Protein AF-A0A933G0K5-F1 (afdb_monomer_lite)

Structure (mmCIF, N/CA/C/O backbone):
data_AF-A0A933G0K5-F1
#
_entry.id   AF-A0A933G0K5-F1
#
loop_
_atom_site.group_PDB
_atom_site.id
_atom_site.type_symbol
_atom_site.label_atom_id
_atom_site.label_alt_id
_atom_site.label_comp_id
_atom_site.label_asym_id
_atom_site.label_entity_id
_atom_site.label_seq_id
_atom_site.pdbx_PDB_ins_code
_atom_site.Cartn_x
_atom_site.Cartn_y
_atom_site.Cartn_z
_atom_site.occupancy
_atom_site.B_iso_or_equiv
_atom_site.auth_seq_id
_atom_site.auth_comp_id
_atom_site.auth_asym_id
_atom_site.auth_atom_id
_atom_site.pdbx_PDB_model_num
ATOM 1 N N . MET A 1 1 ? 27.900 32.497 -15.311 1.00 39.94 1 MET A N 1
ATOM 2 C CA . MET A 1 1 ? 27.673 32.105 -13.909 1.00 39.94 1 MET A CA 1
ATOM 3 C C . MET A 1 1 ? 26.171 32.176 -13.709 1.00 39.94 1 MET A C 1
ATOM 5 O O . MET A 1 1 ? 25.641 33.265 -13.827 1.00 39.94 1 MET A O 1
ATOM 9 N N . ASP A 1 2 ? 25.401 31.096 -13.642 1.00 31.86 2 ASP A N 1
ATOM 10 C CA . ASP A 1 2 ? 25.743 29.732 -13.249 1.00 31.86 2 ASP A CA 1
ATOM 11 C C . ASP A 1 2 ? 24.874 28.713 -13.991 1.00 31.86 2 ASP A C 1
ATOM 13 O O . ASP A 1 2 ? 23.649 28.810 -14.023 1.00 31.86 2 ASP A O 1
ATOM 17 N N . ALA A 1 3 ? 25.536 27.726 -14.596 1.00 32.25 3 ALA A N 1
ATOM 18 C CA . ALA A 1 3 ? 24.904 26.498 -15.042 1.00 32.25 3 ALA A CA 1
ATOM 19 C C . ALA A 1 3 ? 24.727 25.616 -13.802 1.00 32.25 3 ALA A C 1
ATOM 21 O O . ALA A 1 3 ? 25.675 24.975 -13.353 1.00 32.25 3 ALA A O 1
ATOM 22 N N . ALA A 1 4 ? 23.528 25.630 -13.220 1.00 32.59 4 ALA A N 1
ATOM 23 C CA . ALA A 1 4 ? 23.150 24.674 -12.194 1.00 32.59 4 ALA A CA 1
ATOM 24 C C . ALA A 1 4 ? 23.056 23.292 -12.850 1.00 32.59 4 ALA A C 1
ATOM 26 O O . ALA A 1 4 ? 22.115 22.975 -13.579 1.00 32.59 4 ALA A O 1
ATOM 27 N N . THR A 1 5 ? 24.099 22.504 -12.632 1.00 32.34 5 THR A N 1
ATOM 28 C CA . THR A 1 5 ? 24.203 21.086 -12.938 1.00 32.34 5 THR A CA 1
ATOM 29 C C . THR A 1 5 ? 23.017 20.355 -12.320 1.00 32.34 5 THR A C 1
ATOM 31 O O . THR A 1 5 ? 22.908 20.213 -11.105 1.00 32.34 5 THR A O 1
ATOM 34 N N . ALA A 1 6 ? 22.100 19.906 -13.177 1.00 32.91 6 ALA A N 1
ATOM 35 C CA . ALA A 1 6 ? 21.059 18.972 -12.798 1.00 32.91 6 ALA A CA 1
ATOM 36 C C . ALA A 1 6 ? 21.738 17.665 -12.374 1.00 32.91 6 ALA A C 1
ATOM 38 O O . ALA A 1 6 ? 22.255 16.927 -13.210 1.00 32.91 6 ALA A O 1
ATOM 39 N N . THR A 1 7 ? 21.782 17.418 -11.068 1.00 30.95 7 THR A N 1
ATOM 40 C CA . THR A 1 7 ? 22.182 16.139 -10.486 1.00 30.95 7 THR A CA 1
ATOM 41 C C . THR A 1 7 ? 21.353 15.035 -11.138 1.00 30.95 7 THR A C 1
ATOM 43 O O . THR A 1 7 ? 20.133 14.989 -10.974 1.00 30.95 7 THR A O 1
ATOM 46 N N . GLU A 1 8 ? 22.009 14.180 -11.923 1.00 30.02 8 GLU A N 1
ATOM 47 C CA . GLU A 1 8 ? 21.397 13.017 -12.559 1.00 30.02 8 GLU A CA 1
ATOM 48 C C . GLU A 1 8 ? 20.734 12.142 -11.490 1.00 30.02 8 GLU A C 1
ATOM 50 O O . GLU A 1 8 ? 21.388 11.592 -10.602 1.00 30.02 8 GLU A O 1
ATOM 55 N N . ALA A 1 9 ? 19.405 12.039 -11.563 1.00 35.25 9 ALA A N 1
ATOM 56 C CA . ALA A 1 9 ? 18.643 11.100 -10.757 1.00 35.25 9 ALA A CA 1
ATOM 57 C C . ALA A 1 9 ? 19.105 9.667 -11.094 1.00 35.25 9 ALA A C 1
ATOM 59 O O . ALA A 1 9 ? 19.272 9.355 -12.277 1.00 35.25 9 ALA A O 1
ATOM 60 N N . PRO A 1 10 ? 19.307 8.795 -10.091 1.00 37.03 10 PRO A N 1
ATOM 61 C CA . PRO A 1 10 ? 19.883 7.476 -10.305 1.00 37.03 10 PRO A CA 1
ATOM 62 C C . PRO A 1 10 ? 18.998 6.641 -11.240 1.00 37.03 10 PRO A C 1
ATOM 64 O O . PRO A 1 10 ? 17.773 6.728 -11.184 1.00 37.03 10 PRO A O 1
ATOM 67 N N . ASP A 1 11 ? 19.669 5.866 -12.096 1.00 45.66 11 ASP A N 1
ATOM 68 C CA . ASP A 1 11 ? 19.180 4.897 -13.090 1.00 45.66 11 ASP A CA 1
ATOM 69 C C . ASP A 1 11 ? 17.689 4.527 -12.941 1.00 45.66 11 ASP A C 1
ATOM 71 O O . ASP A 1 11 ? 17.306 3.595 -12.228 1.00 45.66 11 ASP A O 1
ATOM 75 N N . ARG A 1 12 ? 16.823 5.317 -13.592 1.00 55.44 12 ARG A N 1
ATOM 76 C CA . ARG A 1 12 ? 15.372 5.109 -13.595 1.00 55.44 12 ARG A CA 1
ATOM 77 C C . ARG A 1 12 ? 15.073 3.818 -14.346 1.00 55.44 12 ARG A C 1
ATOM 79 O O . ARG A 1 12 ? 15.223 3.762 -15.568 1.00 55.44 12 ARG A O 1
ATOM 86 N N . VAL A 1 13 ? 14.612 2.795 -13.631 1.00 58.31 13 VAL A N 1
ATOM 87 C CA . VAL A 1 13 ? 14.191 1.539 -14.254 1.00 58.31 13 VAL A CA 1
ATOM 88 C C . VAL A 1 13 ? 12.891 1.771 -15.024 1.00 58.31 13 VAL A C 1
ATOM 90 O O . VAL A 1 13 ? 11.792 1.722 -14.482 1.00 58.31 13 VAL A O 1
ATOM 93 N N . ASP A 1 14 ? 13.023 2.065 -16.315 1.00 65.69 14 ASP A N 1
ATOM 94 C CA . ASP A 1 14 ? 11.894 2.147 -17.232 1.00 65.69 14 ASP A CA 1
ATOM 95 C C . ASP A 1 14 ? 11.384 0.728 -17.516 1.00 65.69 14 ASP A C 1
ATOM 97 O O . ASP A 1 14 ? 11.963 0.004 -18.327 1.00 65.69 14 ASP A O 1
ATOM 101 N N . GLU A 1 15 ? 10.289 0.306 -16.877 1.00 6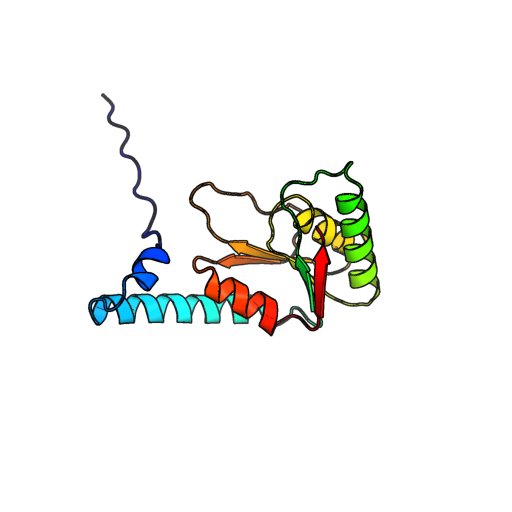7.81 15 GLU A N 1
ATOM 102 C CA . GLU A 1 15 ? 9.634 -0.974 -17.193 1.00 67.81 15 GLU A CA 1
ATOM 103 C C . GLU A 1 15 ? 9.298 -1.100 -18.686 1.00 67.81 15 GLU A C 1
ATOM 105 O O . GLU A 1 15 ? 9.276 -2.206 -19.230 1.00 67.81 15 GLU A O 1
ATOM 110 N N . ARG A 1 16 ? 9.112 0.018 -19.403 1.00 68.88 16 ARG A N 1
ATOM 111 C CA . ARG A 1 16 ? 8.907 -0.018 -20.856 1.00 68.88 16 ARG A CA 1
ATOM 112 C C . ARG A 1 16 ? 10.133 -0.557 -21.575 1.00 68.88 16 ARG A C 1
ATOM 114 O O . ARG A 1 16 ? 9.972 -1.161 -22.626 1.00 68.88 16 ARG A O 1
ATOM 121 N N . ARG A 1 17 ? 11.343 -0.369 -21.036 1.00 71.69 17 ARG A N 1
ATOM 122 C CA . ARG A 1 17 ? 12.578 -0.945 -21.582 1.00 71.69 17 ARG A CA 1
ATOM 123 C C . ARG A 1 17 ? 12.587 -2.465 -21.457 1.00 71.69 17 ARG A C 1
ATOM 125 O O . ARG A 1 17 ? 13.013 -3.125 -22.397 1.00 71.69 17 ARG A O 1
ATOM 132 N N . PHE A 1 18 ? 12.079 -3.008 -20.352 1.00 71.62 18 PHE A N 1
ATOM 133 C CA . PHE A 1 18 ? 11.907 -4.454 -20.188 1.00 71.62 18 PHE A CA 1
ATOM 134 C C . PHE A 1 18 ? 10.915 -5.026 -21.214 1.00 71.62 18 PHE A C 1
ATOM 136 O O . PHE A 1 18 ? 11.167 -6.065 -21.815 1.00 71.62 18 PHE A O 1
ATOM 143 N N . LEU A 1 19 ? 9.831 -4.301 -21.504 1.00 80.19 19 LEU A N 1
ATOM 144 C CA . LEU A 1 19 ? 8.823 -4.720 -22.487 1.00 80.19 19 LEU A CA 1
ATOM 145 C C . LEU A 1 19 ? 9.276 -4.608 -23.961 1.00 80.19 19 LEU A C 1
ATOM 147 O O . LEU A 1 19 ? 8.514 -4.976 -24.852 1.00 80.19 19 LEU A O 1
ATOM 151 N N . ARG A 1 20 ? 10.495 -4.124 -24.252 1.00 81.56 20 ARG A N 1
ATOM 152 C CA . ARG A 1 20 ? 11.027 -3.977 -25.629 1.00 81.56 20 ARG A CA 1
ATOM 153 C C . ARG A 1 20 ? 11.621 -5.261 -26.222 1.00 81.56 20 ARG A C 1
ATOM 155 O O . ARG A 1 20 ? 12.125 -5.218 -27.341 1.00 81.56 20 ARG A O 1
ATOM 162 N N . GLY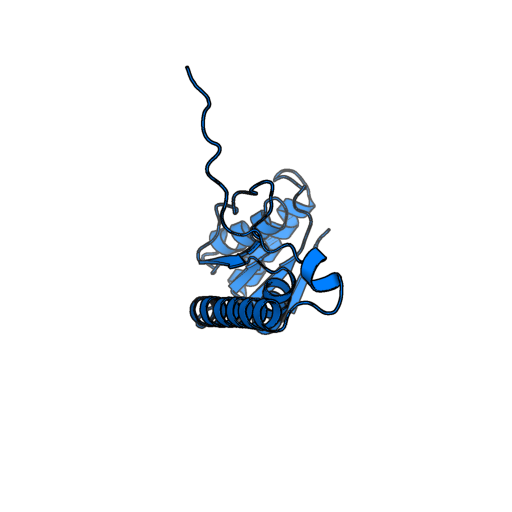 A 1 21 ? 11.558 -6.386 -25.511 1.00 80.69 21 GLY A N 1
ATOM 163 C CA . GLY A 1 21 ? 12.110 -7.662 -25.971 1.00 80.69 21 GLY A CA 1
ATOM 164 C C . GLY A 1 21 ? 13.580 -7.863 -25.572 1.00 80.69 21 GLY A C 1
ATOM 165 O O . GLY A 1 21 ? 14.025 -7.250 -24.600 1.00 80.69 21 GLY A O 1
ATOM 166 N N . PRO A 1 22 ? 14.333 -8.725 -26.286 1.00 84.88 22 PRO A N 1
ATOM 167 C CA . PRO A 1 22 ? 15.664 -9.164 -25.863 1.00 84.88 22 PRO A CA 1
ATOM 168 C C . PRO A 1 22 ? 16.651 -8.006 -25.678 1.00 84.88 22 PRO A C 1
ATOM 170 O O . PRO A 1 22 ? 16.832 -7.175 -26.572 1.00 84.88 22 PRO A O 1
ATOM 173 N N . GLN A 1 23 ? 17.313 -7.962 -24.523 1.00 85.19 23 GLN A N 1
ATOM 174 C CA . GLN A 1 23 ? 18.369 -6.996 -24.208 1.00 85.19 23 GLN A CA 1
ATOM 175 C C . GLN A 1 23 ? 19.728 -7.718 -24.134 1.00 85.19 23 GLN A C 1
ATOM 177 O O . GLN A 1 23 ? 19.847 -8.922 -24.356 1.00 85.19 23 GLN A O 1
ATOM 182 N N . SER A 1 24 ? 20.805 -6.987 -23.835 1.00 88.94 24 SER A N 1
ATOM 183 C CA . SER A 1 24 ? 22.102 -7.631 -23.613 1.00 88.94 24 SER A CA 1
ATOM 184 C C . SER A 1 24 ? 22.066 -8.502 -22.352 1.00 88.94 24 SER A C 1
ATOM 186 O O . SER A 1 24 ? 21.509 -8.102 -21.329 1.00 88.94 24 SER A O 1
ATOM 188 N N . ARG A 1 25 ? 22.735 -9.663 -22.387 1.00 89.94 25 ARG A N 1
ATOM 189 C CA . ARG A 1 25 ? 22.777 -10.618 -21.258 1.00 89.94 25 ARG A CA 1
ATOM 190 C C . ARG A 1 25 ? 23.189 -9.971 -19.932 1.00 89.94 25 ARG A C 1
ATOM 192 O O . ARG A 1 25 ? 22.651 -10.303 -18.885 1.00 89.94 25 ARG A O 1
ATOM 199 N N . LEU A 1 26 ? 24.131 -9.026 -19.971 1.00 90.25 26 LEU A N 1
ATOM 200 C CA . LEU A 1 26 ? 24.584 -8.311 -18.776 1.00 90.25 26 LEU A CA 1
ATOM 201 C C . LEU A 1 26 ? 23.527 -7.329 -18.250 1.00 90.25 26 LEU A C 1
ATOM 203 O O . LEU A 1 26 ? 23.378 -7.184 -17.039 1.00 90.25 26 LEU A O 1
ATOM 207 N N . SER A 1 27 ? 22.792 -6.665 -19.146 1.00 86.12 27 SER A N 1
ATOM 208 C CA . SER A 1 27 ? 21.673 -5.799 -18.767 1.00 86.12 27 SER A CA 1
ATOM 209 C C . SER A 1 27 ? 20.547 -6.613 -18.138 1.00 86.12 27 SER A C 1
ATOM 211 O O . SER A 1 27 ? 20.016 -6.212 -17.107 1.00 86.12 27 SER A O 1
ATOM 213 N N . GLU A 1 28 ? 20.218 -7.768 -18.719 1.00 88.50 28 GLU A N 1
ATOM 214 C CA . GLU A 1 28 ? 19.201 -8.675 -18.176 1.00 88.50 28 GLU A CA 1
ATOM 215 C C . GLU A 1 28 ? 19.615 -9.247 -16.818 1.00 88.50 28 GLU A C 1
ATOM 217 O O . GLU A 1 28 ? 18.805 -9.271 -15.895 1.00 88.50 28 GLU A O 1
ATOM 222 N N . LEU A 1 29 ? 20.888 -9.618 -16.647 1.00 91.69 29 LEU A N 1
ATOM 223 C CA . LEU A 1 29 ? 21.408 -10.087 -15.361 1.00 91.69 29 LEU A CA 1
ATOM 224 C C . LEU A 1 29 ? 21.323 -9.005 -14.275 1.00 91.69 29 LEU A C 1
ATOM 226 O O . LEU A 1 29 ? 20.879 -9.286 -13.164 1.00 91.69 29 LEU A O 1
ATOM 230 N N . ARG A 1 30 ? 21.726 -7.765 -14.585 1.00 89.75 30 ARG A N 1
ATOM 231 C CA . ARG A 1 30 ? 21.630 -6.637 -13.640 1.00 89.75 30 ARG A CA 1
ATOM 232 C C . ARG A 1 30 ? 20.184 -6.344 -13.261 1.00 89.75 30 ARG A C 1
ATOM 234 O O . ARG A 1 30 ? 19.893 -6.139 -12.087 1.00 89.75 30 ARG A O 1
ATOM 241 N N . PHE A 1 31 ? 19.290 -6.368 -14.244 1.00 88.38 31 PHE A N 1
ATOM 242 C CA . PHE A 1 31 ? 17.860 -6.191 -14.027 1.00 88.38 31 PHE A CA 1
ATOM 243 C C . PHE A 1 31 ? 17.292 -7.281 -13.107 1.00 88.38 31 PHE A C 1
ATOM 245 O O . PHE A 1 31 ? 16.682 -6.966 -12.086 1.00 88.38 31 PHE A O 1
ATOM 252 N N . ALA A 1 32 ? 17.574 -8.555 -13.396 1.00 91.69 32 ALA A N 1
ATOM 253 C CA . ALA A 1 32 ? 17.145 -9.680 -12.568 1.00 91.69 32 ALA A CA 1
ATOM 254 C C . ALA A 1 32 ? 17.688 -9.590 -11.132 1.00 91.69 32 ALA A C 1
ATOM 256 O O . ALA A 1 32 ? 16.942 -9.809 -10.177 1.00 91.69 32 ALA A O 1
ATOM 257 N N . ALA A 1 33 ? 18.959 -9.214 -10.963 1.00 93.69 33 ALA A N 1
ATOM 258 C CA . ALA A 1 33 ? 19.557 -9.008 -9.646 1.00 93.69 33 ALA A CA 1
ATOM 259 C C . ALA A 1 33 ? 18.875 -7.865 -8.871 1.00 93.69 33 ALA A C 1
ATOM 261 O O . ALA A 1 33 ? 18.628 -8.004 -7.673 1.00 93.69 33 ALA A O 1
ATOM 262 N N . GLY A 1 34 ? 18.519 -6.767 -9.547 1.00 91.31 34 GLY A N 1
ATOM 263 C CA . GLY A 1 34 ? 17.776 -5.653 -8.952 1.00 91.31 34 GLY A CA 1
ATOM 264 C C . GLY A 1 34 ? 16.388 -6.066 -8.458 1.00 91.31 34 GLY A C 1
ATOM 265 O O . GLY A 1 34 ? 16.031 -5.786 -7.316 1.00 91.31 34 GLY A O 1
ATOM 266 N N . ILE A 1 35 ? 15.641 -6.808 -9.280 1.00 93.06 35 ILE A N 1
ATOM 267 C CA . ILE A 1 35 ? 14.332 -7.374 -8.914 1.00 93.06 35 ILE A CA 1
ATOM 268 C C . ILE A 1 35 ? 14.455 -8.316 -7.719 1.00 93.06 35 ILE A C 1
ATOM 270 O O . ILE A 1 35 ? 13.664 -8.254 -6.779 1.00 93.06 35 ILE A O 1
ATOM 274 N N . PHE A 1 36 ? 15.450 -9.202 -7.746 1.00 95.31 36 PHE A N 1
ATOM 275 C CA . PHE A 1 36 ? 15.675 -10.154 -6.666 1.00 95.31 36 PHE A CA 1
ATOM 276 C C . PHE A 1 36 ? 16.006 -9.442 -5.348 1.00 95.31 36 PHE A C 1
ATOM 278 O O . PHE A 1 36 ? 15.462 -9.792 -4.300 1.00 95.31 36 PHE A O 1
ATOM 285 N N . GLY A 1 37 ? 16.833 -8.394 -5.405 1.00 95.56 37 GLY A N 1
ATOM 286 C CA . GLY A 1 37 ? 17.118 -7.532 -4.260 1.00 95.56 37 GLY A CA 1
ATOM 287 C C . GLY A 1 37 ? 15.867 -6.843 -3.710 1.00 95.56 37 GLY A C 1
ATOM 288 O O . GLY A 1 37 ? 15.660 -6.830 -2.497 1.00 95.56 37 GLY A O 1
ATOM 289 N N . GLU A 1 38 ? 14.997 -6.337 -4.586 1.00 94.50 38 GLU A N 1
ATOM 290 C CA . GLU A 1 38 ? 13.726 -5.718 -4.197 1.00 94.50 38 GLU A CA 1
ATOM 291 C C . GLU A 1 38 ? 12.786 -6.715 -3.502 1.00 94.50 38 GLU A C 1
ATOM 293 O O . GLU A 1 38 ? 12.218 -6.403 -2.453 1.00 94.50 38 GLU A O 1
ATOM 298 N N . PHE A 1 39 ? 12.692 -7.949 -4.011 1.00 95.62 39 PHE A N 1
ATOM 299 C CA . PHE A 1 39 ? 11.954 -9.022 -3.341 1.00 95.62 39 PHE A CA 1
ATOM 300 C C . PHE A 1 39 ? 12.510 -9.325 -1.951 1.00 95.62 39 PHE A C 1
ATOM 302 O O . PHE A 1 39 ? 11.735 -9.417 -1.000 1.00 95.62 39 PHE A O 1
ATOM 309 N N . ILE A 1 40 ? 13.831 -9.458 -1.805 1.00 95.75 40 ILE A N 1
ATOM 310 C CA . ILE A 1 40 ? 14.455 -9.716 -0.500 1.00 95.75 40 ILE A CA 1
ATOM 311 C C . ILE A 1 40 ? 14.131 -8.591 0.483 1.00 95.75 40 ILE A C 1
ATOM 313 O O . ILE A 1 40 ? 13.717 -8.868 1.611 1.00 95.75 40 ILE A O 1
ATOM 317 N N . ALA A 1 41 ? 14.312 -7.336 0.069 1.00 94.19 41 ALA A N 1
ATOM 318 C CA . ALA A 1 41 ? 14.055 -6.180 0.921 1.00 94.19 41 ALA A CA 1
ATOM 319 C C . ALA A 1 41 ? 12.598 -6.166 1.395 1.00 94.19 41 ALA A C 1
ATOM 321 O O . ALA A 1 41 ? 12.327 -6.092 2.595 1.00 94.19 41 ALA A O 1
ATOM 322 N N . ALA A 1 42 ? 11.658 -6.334 0.470 1.00 94.88 42 ALA A N 1
ATOM 323 C CA . ALA A 1 42 ? 10.247 -6.290 0.799 1.00 94.88 42 ALA A CA 1
ATOM 324 C C . ALA A 1 42 ? 9.774 -7.519 1.595 1.00 94.88 42 ALA A C 1
ATOM 326 O O . ALA A 1 42 ? 8.963 -7.365 2.505 1.00 94.88 42 ALA A O 1
ATOM 327 N N . PHE A 1 43 ? 10.313 -8.720 1.348 1.00 95.06 43 PHE A N 1
ATOM 328 C CA . PHE A 1 43 ? 10.014 -9.896 2.173 1.00 95.06 43 PHE A CA 1
ATOM 329 C C . PHE A 1 43 ? 10.465 -9.722 3.619 1.00 95.06 43 PHE A C 1
ATOM 331 O O . PHE A 1 43 ? 9.761 -10.163 4.524 1.00 95.06 43 PHE A O 1
ATOM 338 N N . ARG A 1 44 ? 11.610 -9.070 3.847 1.00 94.56 44 ARG A N 1
ATOM 339 C CA . ARG A 1 44 ? 12.108 -8.781 5.198 1.00 94.56 44 ARG A CA 1
ATOM 340 C C . ARG A 1 44 ? 11.215 -7.776 5.914 1.00 94.56 44 ARG A C 1
ATOM 342 O O . ARG A 1 44 ? 10.849 -8.013 7.061 1.00 94.56 44 ARG A O 1
ATOM 349 N N . THR A 1 45 ? 10.827 -6.699 5.236 1.00 93.75 45 THR A N 1
ATOM 350 C CA . THR A 1 45 ? 9.957 -5.669 5.823 1.00 93.75 45 THR A CA 1
ATOM 351 C C . THR A 1 45 ? 8.552 -6.200 6.104 1.00 93.75 45 THR A C 1
ATOM 353 O O . THR A 1 45 ? 7.984 -5.928 7.160 1.00 93.75 45 THR A O 1
ATOM 356 N N . LEU A 1 46 ? 8.000 -7.004 5.191 1.00 94.12 46 LEU A N 1
ATOM 357 C CA . LEU A 1 46 ? 6.645 -7.544 5.306 1.00 94.12 46 LEU A CA 1
ATOM 358 C C . LEU A 1 46 ? 6.573 -8.864 6.094 1.00 94.12 46 LEU A C 1
ATOM 360 O O . LEU A 1 46 ? 5.494 -9.424 6.252 1.00 94.12 46 LEU A O 1
ATOM 364 N N . HIS A 1 47 ? 7.690 -9.374 6.619 1.00 91.81 47 HIS A N 1
ATOM 365 C CA . HIS A 1 47 ? 7.744 -10.680 7.286 1.00 91.81 47 HIS A CA 1
ATOM 366 C C . HIS A 1 47 ? 6.761 -10.805 8.464 1.00 91.81 47 HIS A C 1
ATOM 368 O O . HIS A 1 47 ? 6.149 -11.851 8.657 1.00 91.81 47 HIS A O 1
ATOM 374 N N . PHE A 1 48 ? 6.582 -9.729 9.234 1.00 89.62 48 PHE A N 1
ATOM 375 C CA . PHE A 1 48 ? 5.798 -9.729 10.474 1.00 89.62 48 PHE A CA 1
ATOM 376 C C . PHE A 1 48 ? 4.485 -8.945 10.369 1.00 89.62 48 PHE A C 1
ATOM 378 O O . PHE A 1 48 ? 4.007 -8.433 11.379 1.00 89.62 48 PHE A O 1
ATOM 385 N N . VAL A 1 49 ? 3.911 -8.790 9.172 1.00 91.06 49 VAL A N 1
ATOM 386 C CA . VAL A 1 49 ? 2.673 -7.999 8.989 1.00 91.06 49 VAL A CA 1
ATOM 387 C C . VAL A 1 49 ? 1.420 -8.689 9.528 1.00 91.06 49 VAL A C 1
ATOM 389 O O . VAL A 1 49 ? 0.429 -8.012 9.771 1.00 91.06 49 VAL A O 1
ATOM 392 N N . GLY A 1 50 ? 1.468 -10.003 9.766 1.00 91.50 50 GLY A N 1
ATOM 393 C CA . GLY A 1 50 ? 0.320 -10.771 10.251 1.00 91.50 50 GLY A CA 1
ATOM 394 C C . GLY A 1 50 ? -0.792 -10.921 9.198 1.00 91.50 50 GLY A C 1
ATOM 395 O O . GLY A 1 50 ? -0.530 -10.745 8.005 1.00 91.50 50 GLY A O 1
ATOM 396 N N . PRO A 1 51 ? -2.022 -11.288 9.606 1.00 94.81 51 PRO A N 1
ATOM 397 C CA . PRO A 1 51 ? -3.151 -11.403 8.690 1.00 94.81 51 PRO A CA 1
ATOM 398 C C . PRO A 1 51 ? -3.468 -10.038 8.088 1.00 94.81 51 PRO A C 1
ATOM 400 O O . PRO A 1 51 ? -3.682 -9.073 8.813 1.00 94.81 51 PRO A O 1
ATOM 403 N N . CYS A 1 52 ? -3.474 -9.944 6.763 1.00 96.38 52 CYS A N 1
ATOM 404 C CA . CYS A 1 52 ? -3.564 -8.666 6.074 1.00 96.38 52 CYS A CA 1
ATOM 405 C C . CYS A 1 52 ? -4.631 -8.678 4.974 1.00 96.38 52 CYS A C 1
ATOM 407 O O . CYS A 1 52 ? -4.865 -9.696 4.319 1.00 96.38 52 CYS A O 1
ATOM 409 N N . VAL A 1 53 ? -5.286 -7.535 4.786 1.00 98.19 53 VAL A N 1
ATOM 410 C CA . VAL A 1 53 ? -6.248 -7.278 3.712 1.00 98.19 53 VAL A CA 1
ATOM 411 C C . VAL A 1 53 ? -5.777 -6.055 2.944 1.00 98.19 53 VAL A C 1
ATOM 413 O O . VAL A 1 53 ? -5.538 -5.001 3.540 1.00 98.19 53 VAL A O 1
ATOM 416 N N . T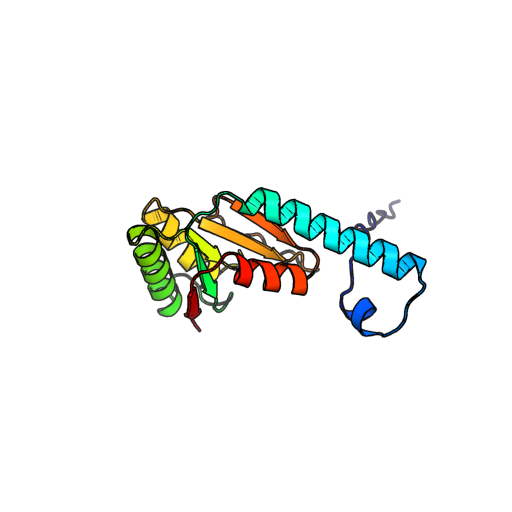HR A 1 54 ? -5.655 -6.185 1.621 1.00 98.19 54 THR A N 1
ATOM 417 C CA . THR A 1 54 ? -5.308 -5.034 0.782 1.00 98.19 54 THR A CA 1
ATOM 418 C C . THR A 1 54 ? -6.559 -4.287 0.341 1.00 98.19 54 THR A C 1
ATOM 420 O O . THR A 1 54 ? -7.503 -4.881 -0.188 1.00 98.19 54 THR A O 1
ATOM 423 N N . VAL A 1 55 ? -6.543 -2.968 0.517 1.00 98.12 55 VAL A N 1
ATOM 424 C CA . VAL A 1 55 ? -7.592 -2.058 0.056 1.00 98.12 55 VAL A CA 1
ATOM 425 C C . VAL A 1 55 ? -7.090 -1.260 -1.146 1.00 98.12 55 VAL A C 1
ATOM 427 O O . VAL A 1 55 ? -6.053 -0.592 -1.092 1.00 98.12 55 VAL A O 1
ATOM 430 N N . PHE A 1 56 ? -7.851 -1.323 -2.234 1.00 97.06 56 PHE A N 1
ATOM 431 C CA . PHE A 1 56 ? -7.622 -0.569 -3.463 1.00 97.06 56 PHE A CA 1
ATOM 432 C C . PHE A 1 56 ? -8.725 0.466 -3.669 1.00 97.06 56 PHE A C 1
ATOM 434 O O . PHE A 1 56 ? -9.871 0.240 -3.291 1.00 97.06 56 PHE A O 1
ATOM 441 N N . GLY A 1 57 ? -8.390 1.575 -4.324 1.00 95.19 57 GLY A N 1
ATOM 442 C CA . GLY A 1 57 ? -9.369 2.561 -4.767 1.00 95.19 57 GLY A CA 1
ATOM 443 C C . GLY A 1 57 ? -8.720 3.812 -5.341 1.00 95.19 57 GLY A C 1
ATOM 444 O O . GLY A 1 57 ? -7.493 3.908 -5.453 1.00 95.19 57 GLY A O 1
ATOM 445 N N . SER A 1 58 ? -9.555 4.771 -5.721 1.00 93.81 58 SER A N 1
ATOM 446 C CA . SER A 1 58 ? -9.127 6.012 -6.356 1.00 93.81 58 SER A CA 1
ATOM 447 C C . SER A 1 58 ? -8.248 6.877 -5.448 1.00 93.81 58 SER A C 1
ATOM 449 O O . SER A 1 58 ? -8.563 7.140 -4.289 1.00 93.81 58 SER A O 1
ATOM 451 N N . ALA A 1 59 ? -7.181 7.430 -6.026 1.00 91.38 59 ALA A N 1
ATOM 452 C CA . ALA A 1 59 ? -6.322 8.416 -5.370 1.00 91.38 59 ALA A CA 1
ATOM 453 C C . ALA A 1 59 ? -6.923 9.840 -5.343 1.00 91.38 59 ALA A C 1
ATOM 455 O O . ALA A 1 59 ? -6.283 10.772 -4.869 1.00 91.38 59 ALA A O 1
ATOM 456 N N . ARG A 1 60 ? -8.119 10.041 -5.918 1.00 91.75 60 ARG A N 1
ATOM 457 C CA . ARG A 1 60 ? -8.666 11.378 -6.227 1.00 91.75 60 ARG A CA 1
ATOM 458 C C . ARG A 1 60 ? -9.785 11.837 -5.296 1.00 91.75 60 ARG A C 1
ATOM 460 O O . ARG A 1 60 ? -10.144 13.008 -5.322 1.00 91.75 60 ARG A O 1
ATOM 467 N N . PHE A 1 61 ? -10.384 10.931 -4.528 1.00 92.38 61 PHE A N 1
ATOM 468 C CA . PHE A 1 61 ? -11.491 11.278 -3.639 1.00 92.38 61 PHE A CA 1
ATOM 469 C C . PHE A 1 61 ? -10.956 11.844 -2.325 1.00 92.38 61 PHE A C 1
ATOM 471 O O . PHE A 1 61 ? -10.240 11.141 -1.630 1.00 92.38 61 PHE A O 1
ATOM 478 N N . GLY A 1 62 ? -11.300 13.090 -1.990 1.00 91.31 62 GLY A N 1
ATOM 479 C CA . GLY A 1 62 ? -10.936 13.718 -0.711 1.00 91.31 62 GLY A CA 1
ATOM 480 C C . GLY A 1 62 ? -11.878 13.358 0.443 1.00 91.31 62 GLY A C 1
ATOM 481 O O . GLY A 1 62 ? -12.879 12.672 0.233 1.00 91.31 62 GLY A O 1
ATOM 482 N N . GLU A 1 63 ? -11.583 13.869 1.643 1.00 93.19 63 GLU A N 1
ATOM 483 C CA . GLU A 1 63 ? -12.245 13.482 2.905 1.00 93.19 63 GLU A CA 1
ATOM 484 C C . GLU A 1 63 ? -13.775 13.635 2.906 1.00 93.19 63 GLU A C 1
ATOM 486 O O . GLU A 1 63 ? -14.494 12.783 3.431 1.00 93.19 63 GLU A O 1
ATOM 491 N N . GLU A 1 64 ? -14.285 14.675 2.247 1.00 94.00 64 GLU A N 1
ATOM 492 C CA . GLU A 1 64 ? -15.723 14.967 2.155 1.00 94.00 64 GLU A CA 1
ATOM 493 C C . GLU A 1 64 ? -16.493 13.944 1.298 1.00 94.00 64 GLU A C 1
ATOM 495 O O . GLU A 1 64 ? -17.712 13.747 1.437 1.00 94.00 64 GLU A O 1
ATOM 500 N N . HIS A 1 65 ? -15.787 13.251 0.400 1.00 97.00 65 HIS A N 1
ATOM 501 C CA . HIS A 1 65 ? -16.400 12.333 -0.545 1.00 97.00 65 HIS A CA 1
ATOM 502 C C . HIS A 1 65 ? -16.959 11.098 0.169 1.00 97.00 65 HIS A C 1
ATOM 504 O O . HIS A 1 65 ? -16.311 10.496 1.027 1.00 97.00 65 HIS A O 1
ATOM 510 N N . ARG A 1 66 ? -18.152 10.643 -0.236 1.00 97.06 66 ARG A N 1
ATOM 511 C CA . ARG A 1 66 ? -18.814 9.481 0.388 1.00 97.06 66 ARG A CA 1
ATOM 512 C C . ARG A 1 66 ? -17.936 8.225 0.405 1.00 97.06 66 ARG A C 1
ATOM 514 O O . ARG A 1 66 ? -17.957 7.475 1.370 1.00 97.06 66 ARG A O 1
ATOM 521 N N . TYR A 1 67 ? -17.142 8.018 -0.650 1.00 97.56 67 TYR A N 1
ATOM 522 C CA . TYR A 1 67 ? -16.259 6.856 -0.741 1.00 97.56 67 TYR A CA 1
ATOM 523 C C . TYR A 1 67 ? -15.026 6.973 0.151 1.00 97.56 67 TYR A C 1
ATOM 525 O O . TYR A 1 67 ? -14.545 5.946 0.608 1.00 97.56 67 TYR A O 1
ATOM 533 N N . TYR A 1 68 ? -14.550 8.184 0.454 1.00 98.00 68 TYR A N 1
ATOM 534 C CA . TYR A 1 68 ? -13.477 8.356 1.434 1.00 98.00 68 TYR A CA 1
ATOM 535 C C . TYR A 1 68 ? -13.966 7.952 2.825 1.00 98.00 68 TYR A C 1
ATOM 537 O O . TYR A 1 68 ? -13.331 7.148 3.501 1.00 98.00 68 TYR A O 1
ATOM 545 N N . ARG A 1 69 ? -15.145 8.436 3.235 1.00 97.81 69 ARG A N 1
ATOM 546 C CA . ARG A 1 69 ? -15.758 8.043 4.515 1.00 97.81 69 ARG A CA 1
ATOM 547 C C . ARG A 1 69 ? -15.991 6.534 4.598 1.00 97.81 69 ARG A C 1
ATOM 549 O O . ARG A 1 69 ? -15.574 5.918 5.573 1.00 97.81 69 ARG A O 1
ATOM 556 N N . LEU A 1 70 ? -16.533 5.938 3.533 1.00 98.06 70 LEU A N 1
ATOM 557 C CA . LEU A 1 70 ? -16.697 4.487 3.432 1.00 98.06 70 LEU A CA 1
ATOM 558 C C . LEU A 1 70 ? -15.357 3.743 3.546 1.00 98.06 70 LEU A C 1
ATOM 560 O O . LEU A 1 70 ? -15.258 2.766 4.276 1.00 98.06 70 LEU A O 1
ATOM 564 N N . ALA A 1 71 ? -14.310 4.201 2.858 1.00 98.25 71 ALA A N 1
ATOM 565 C CA . ALA A 1 71 ? -12.986 3.589 2.928 1.00 98.25 71 ALA A CA 1
ATOM 566 C C . ALA A 1 71 ? -12.391 3.644 4.340 1.00 98.25 71 ALA A C 1
ATOM 568 O O . ALA A 1 71 ? -11.791 2.672 4.796 1.00 98.25 71 ALA A O 1
ATOM 569 N N . ARG A 1 72 ? -12.605 4.753 5.053 1.00 98.38 72 ARG A N 1
ATOM 570 C CA . ARG A 1 72 ? -12.194 4.909 6.451 1.00 98.38 72 ARG A CA 1
ATOM 571 C C . ARG A 1 72 ? -12.954 3.966 7.380 1.00 98.38 72 ARG A C 1
ATOM 573 O O . ARG A 1 72 ? -12.352 3.370 8.269 1.00 98.38 72 ARG A O 1
ATOM 580 N N . GLU A 1 73 ? -14.251 3.781 7.159 1.00 98.38 73 GLU A N 1
ATOM 581 C CA . GLU A 1 73 ? -15.056 2.792 7.888 1.00 98.38 73 GLU A CA 1
ATOM 582 C C . GLU A 1 73 ? -14.599 1.357 7.602 1.00 98.38 73 GLU A C 1
ATOM 584 O O . GLU A 1 73 ? -14.435 0.576 8.538 1.00 98.38 73 GLU A O 1
ATOM 589 N N . VAL A 1 74 ? -14.306 1.029 6.339 1.00 98.31 74 VAL A N 1
ATOM 590 C CA . VAL A 1 74 ? -13.734 -0.268 5.940 1.00 98.31 74 VAL A CA 1
ATOM 591 C C . VAL A 1 74 ? -12.403 -0.510 6.648 1.00 98.31 74 VAL A C 1
ATOM 593 O O . VAL A 1 74 ? -12.229 -1.559 7.263 1.00 98.31 74 VAL A O 1
ATOM 596 N N . GLY A 1 75 ? -11.480 0.455 6.615 1.00 98.38 75 GLY A N 1
ATOM 597 C CA . GLY A 1 75 ? -10.187 0.346 7.296 1.00 98.38 75 GLY A CA 1
ATOM 598 C C . GLY A 1 75 ? -10.336 0.098 8.798 1.00 98.38 75 GLY A C 1
ATOM 599 O O . GLY A 1 75 ? -9.677 -0.783 9.351 1.00 98.38 75 GLY A O 1
ATOM 600 N N . ARG A 1 76 ? -11.270 0.809 9.443 1.00 98.56 76 ARG A N 1
ATOM 601 C CA . ARG A 1 76 ? -11.589 0.633 10.866 1.00 98.56 76 ARG A CA 1
ATOM 602 C C . ARG A 1 76 ? -12.146 -0.755 11.167 1.00 98.56 76 ARG A C 1
ATOM 604 O O . ARG A 1 76 ? -11.688 -1.397 12.108 1.00 98.56 76 ARG A O 1
ATOM 611 N N . ALA A 1 77 ? -13.103 -1.228 10.372 1.00 98.38 77 ALA A N 1
ATOM 612 C CA . ALA A 1 77 ? -13.713 -2.543 10.554 1.00 98.38 77 ALA A CA 1
ATOM 613 C C . ALA A 1 77 ? -12.698 -3.681 10.356 1.00 98.38 77 ALA A C 1
ATOM 615 O O . ALA A 1 77 ? -12.684 -4.636 11.131 1.00 98.38 77 ALA A O 1
ATOM 616 N N . LEU A 1 78 ? -11.813 -3.562 9.361 1.00 98.12 78 LEU A N 1
ATOM 617 C CA . LEU A 1 78 ? -10.732 -4.524 9.130 1.00 98.12 78 LEU A CA 1
ATOM 618 C C . LEU A 1 78 ? -9.774 -4.586 10.324 1.00 98.12 78 LEU A C 1
ATOM 620 O O . LEU A 1 78 ? -9.485 -5.676 10.819 1.00 98.12 78 LEU A O 1
ATOM 624 N N . ALA A 1 79 ? -9.344 -3.427 10.826 1.00 97.56 79 ALA A N 1
ATOM 625 C CA . ALA A 1 79 ? -8.482 -3.337 11.999 1.00 97.56 79 ALA A CA 1
ATOM 626 C C . ALA A 1 79 ? -9.131 -3.938 13.257 1.00 97.56 79 ALA A C 1
ATOM 628 O O . ALA A 1 79 ? -8.498 -4.719 13.963 1.00 97.56 79 ALA A O 1
ATOM 629 N N . GLN A 1 80 ? -10.410 -3.641 13.508 1.00 97.62 80 GLN A N 1
ATOM 630 C CA . GLN A 1 80 ? -11.172 -4.233 14.616 1.00 97.62 80 GLN A CA 1
ATOM 631 C C . GLN A 1 80 ? -11.337 -5.752 14.475 1.00 97.62 80 GLN A C 1
ATOM 633 O O . GLN A 1 80 ? -11.379 -6.462 15.476 1.00 97.62 80 GLN A O 1
ATOM 638 N 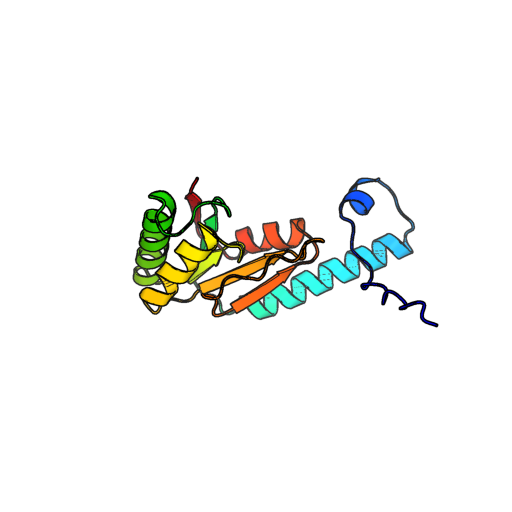N . GLY A 1 81 ? -11.381 -6.259 13.241 1.00 96.38 81 GLY A N 1
ATOM 639 C CA . GLY A 1 81 ? -11.350 -7.690 12.934 1.00 96.38 81 GLY A CA 1
ATOM 640 C C . GLY A 1 81 ? -9.979 -8.350 13.118 1.00 96.38 81 GLY A C 1
ATOM 641 O O . GLY A 1 81 ? -9.849 -9.542 12.849 1.00 96.38 81 GLY A O 1
ATOM 642 N N . GLY A 1 82 ? -8.957 -7.606 13.554 1.00 96.38 82 GLY A N 1
ATOM 643 C CA . GLY A 1 82 ? -7.598 -8.108 13.757 1.00 96.38 82 GLY A CA 1
ATOM 644 C C . GLY A 1 82 ? -6.757 -8.183 12.481 1.00 96.38 82 GLY A C 1
ATOM 645 O O . GLY A 1 82 ? -5.692 -8.800 12.500 1.00 96.38 82 GLY A O 1
ATOM 646 N N . PHE A 1 83 ? -7.207 -7.573 11.380 1.00 97.94 83 PHE A N 1
ATOM 647 C CA . PHE A 1 83 ? -6.458 -7.535 10.127 1.00 97.94 83 PHE A CA 1
ATOM 648 C C . PHE A 1 83 ? -5.584 -6.283 10.028 1.00 97.94 83 PHE A C 1
ATOM 650 O O . PHE A 1 83 ? -6.023 -5.162 10.281 1.00 97.94 83 PHE A O 1
ATOM 657 N N . THR A 1 84 ? -4.356 -6.470 9.559 1.00 98.00 84 THR A N 1
ATOM 658 C CA . THR A 1 84 ? -3.495 -5.394 9.068 1.00 98.00 84 THR A CA 1
ATOM 659 C C . THR A 1 84 ? -4.051 -4.858 7.751 1.00 98.00 84 THR A C 1
ATOM 661 O O . THR A 1 84 ? -4.324 -5.626 6.824 1.00 98.00 84 THR A O 1
ATOM 664 N N . VAL A 1 85 ? -4.177 -3.541 7.627 1.00 98.31 85 VAL A N 1
ATOM 665 C CA . VAL A 1 85 ? -4.642 -2.899 6.391 1.00 98.31 85 VAL A CA 1
ATOM 666 C C . VAL A 1 85 ? -3.443 -2.537 5.526 1.00 98.31 85 VAL A C 1
ATOM 668 O O . VAL A 1 85 ? -2.563 -1.796 5.957 1.00 98.31 85 VAL A O 1
ATOM 671 N N . MET A 1 86 ? -3.405 -3.054 4.299 1.00 98.25 86 MET A N 1
ATOM 672 C CA . MET A 1 86 ? -2.367 -2.746 3.312 1.00 98.25 86 MET A CA 1
ATOM 673 C C . MET A 1 86 ? -2.954 -1.958 2.145 1.00 98.25 86 MET A C 1
ATOM 675 O O . MET A 1 86 ? -4.062 -2.227 1.689 1.00 98.25 86 MET A O 1
ATOM 679 N N . THR A 1 87 ? -2.227 -0.965 1.647 1.00 97.56 87 THR A N 1
ATOM 680 C CA . THR A 1 87 ? -2.675 -0.149 0.511 1.00 97.56 87 THR A CA 1
ATOM 681 C C . THR A 1 87 ? -1.511 0.184 -0.413 1.00 97.56 87 THR A C 1
ATOM 683 O O . THR A 1 87 ? -0.357 -0.179 -0.181 1.00 97.56 87 THR A O 1
ATOM 686 N N . GLY A 1 88 ? -1.807 0.936 -1.470 1.00 94.94 88 GLY A N 1
ATOM 687 C CA . GLY A 1 88 ? -0.796 1.504 -2.342 1.00 94.94 88 GLY A CA 1
ATOM 688 C C . GLY A 1 88 ? -0.055 2.736 -1.804 1.00 94.94 88 GLY A C 1
ATOM 689 O O . GLY A 1 88 ? 0.701 3.307 -2.583 1.00 94.94 88 GLY A O 1
ATOM 690 N N . ALA A 1 89 ? -0.276 3.150 -0.548 1.00 94.88 89 ALA A N 1
ATOM 691 C CA . ALA A 1 89 ? 0.313 4.326 0.117 1.00 94.88 89 ALA A CA 1
ATOM 692 C C . ALA A 1 89 ? -0.053 5.710 -0.459 1.00 94.88 89 ALA A C 1
ATOM 694 O O . ALA A 1 89 ? 0.371 6.724 0.088 1.00 94.88 89 ALA A O 1
ATOM 695 N N . GLY A 1 90 ? -0.840 5.781 -1.534 1.00 93.31 90 GLY A N 1
ATOM 696 C CA . GLY A 1 90 ? -1.243 7.054 -2.134 1.00 93.31 90 GLY A CA 1
ATOM 697 C C . GLY A 1 90 ? -2.345 7.787 -1.351 1.00 93.31 90 GLY A C 1
ATOM 698 O O . GLY A 1 90 ? -2.833 7.276 -0.337 1.00 93.31 90 GLY A O 1
ATOM 699 N N . PRO A 1 91 ? -2.766 8.968 -1.838 1.00 94.38 91 PRO A N 1
ATOM 700 C CA . PRO A 1 91 ? -3.854 9.742 -1.247 1.00 94.38 91 PRO A CA 1
ATOM 701 C C . PRO A 1 91 ? -5.229 9.106 -1.513 1.00 94.38 91 PRO A C 1
ATOM 703 O O . PRO A 1 91 ? -5.358 8.049 -2.141 1.00 94.38 91 PRO A O 1
ATOM 706 N N . GLY A 1 92 ? -6.278 9.774 -1.041 1.00 95.12 92 GLY A N 1
ATOM 707 C CA . GLY A 1 92 ? -7.666 9.432 -1.322 1.00 95.12 92 GLY A CA 1
ATOM 708 C C . GLY A 1 92 ? -8.130 8.162 -0.622 1.00 95.12 92 GLY A C 1
ATOM 709 O O . GLY A 1 92 ? -8.028 8.052 0.594 1.00 95.12 92 GLY A O 1
ATOM 710 N N . ILE A 1 93 ? -8.657 7.190 -1.366 1.00 97.56 93 ILE A N 1
ATOM 711 C CA . ILE A 1 93 ? -9.222 5.965 -0.780 1.00 97.56 93 ILE A CA 1
ATOM 712 C C . ILE A 1 93 ? -8.173 5.129 -0.042 1.00 97.56 93 ILE A C 1
ATOM 714 O O . ILE A 1 93 ? -8.469 4.549 1.002 1.00 97.56 93 ILE A O 1
ATOM 718 N N . MET A 1 94 ? -6.946 5.084 -0.567 1.00 96.88 94 MET A N 1
ATOM 719 C CA . MET A 1 94 ? -5.840 4.378 0.082 1.00 96.88 94 MET A CA 1
ATOM 720 C C . MET A 1 94 ? -5.525 5.016 1.437 1.00 96.88 94 MET A C 1
ATOM 722 O O . MET A 1 94 ? -5.539 4.330 2.454 1.00 96.88 94 MET A O 1
ATOM 726 N N . GLU A 1 95 ? -5.344 6.337 1.459 1.00 97.50 95 GLU A N 1
ATOM 727 C CA . GLU A 1 95 ? -5.171 7.102 2.693 1.00 97.50 95 GLU A CA 1
ATOM 728 C C . GLU A 1 95 ? -6.324 6.883 3.675 1.00 97.50 95 GLU A C 1
ATOM 730 O O . GLU A 1 95 ? -6.082 6.617 4.848 1.00 97.50 95 GLU A O 1
ATOM 735 N N . ALA A 1 96 ? -7.571 6.952 3.211 1.00 98.00 96 ALA A N 1
ATOM 736 C CA . ALA A 1 96 ? -8.740 6.779 4.061 1.00 98.00 96 ALA A CA 1
ATOM 737 C C . ALA A 1 96 ? -8.752 5.415 4.762 1.00 98.00 96 ALA A C 1
ATOM 739 O O . ALA A 1 96 ? -9.009 5.348 5.964 1.00 98.00 96 ALA A O 1
ATOM 740 N N . ALA A 1 97 ? -8.439 4.338 4.036 1.00 98.19 97 ALA A N 1
ATOM 741 C CA . ALA A 1 97 ? -8.357 2.994 4.600 1.00 98.19 97 ALA A CA 1
ATOM 742 C C . ALA A 1 97 ? -7.221 2.872 5.628 1.00 98.19 97 ALA A C 1
ATOM 744 O O . ALA A 1 97 ? -7.430 2.328 6.713 1.00 98.19 97 ALA A O 1
ATOM 745 N N . ASN A 1 98 ? -6.046 3.429 5.320 1.00 98.31 98 ASN A N 1
ATOM 746 C CA . ASN A 1 98 ? -4.907 3.479 6.238 1.00 98.31 98 ASN A CA 1
ATOM 747 C C . ASN A 1 98 ? -5.240 4.255 7.523 1.00 98.31 98 ASN A C 1
ATOM 749 O O . ASN A 1 98 ? -5.028 3.762 8.631 1.00 98.31 98 ASN A O 1
ATOM 753 N N . ARG A 1 99 ? -5.847 5.435 7.375 1.00 98.25 99 ARG A N 1
ATOM 754 C CA . ARG A 1 99 ? -6.319 6.271 8.482 1.00 98.25 99 ARG A CA 1
ATOM 755 C C . ARG A 1 99 ? -7.361 5.555 9.329 1.00 98.25 99 ARG A C 1
ATOM 757 O O . ARG A 1 99 ? -7.278 5.581 10.549 1.00 98.25 99 ARG A O 1
ATOM 764 N N . GLY A 1 100 ? -8.324 4.892 8.694 1.00 98.12 100 GLY A N 1
ATOM 765 C CA . GLY A 1 100 ? -9.353 4.114 9.381 1.00 98.12 100 GLY A CA 1
ATOM 766 C C . GLY A 1 100 ? -8.771 2.998 10.245 1.00 98.12 100 GLY A C 1
ATOM 767 O O . GLY A 1 100 ? -9.242 2.785 11.361 1.00 98.12 100 GLY A O 1
ATOM 768 N N . ALA A 1 101 ? -7.726 2.327 9.755 1.00 98.12 101 ALA A N 1
ATOM 769 C CA . ALA A 1 101 ? -7.016 1.304 10.513 1.00 98.12 101 ALA A CA 1
ATOM 770 C C . ALA A 1 101 ? -6.308 1.890 11.744 1.00 98.12 101 ALA A C 1
ATOM 772 O O . ALA A 1 101 ? -6.495 1.383 12.851 1.00 98.12 101 ALA A O 1
ATOM 773 N N . GLN A 1 102 ? -5.565 2.990 11.568 1.00 97.69 102 GLN A N 1
ATOM 774 C CA . GLN A 1 102 ? -4.868 3.663 12.668 1.00 97.69 102 GLN A CA 1
ATOM 775 C C . GLN A 1 102 ? -5.826 4.257 13.707 1.00 97.69 102 GLN A C 1
ATOM 777 O O . GLN A 1 102 ? -5.572 4.130 14.902 1.00 97.69 102 GLN A O 1
ATOM 782 N N . ASP A 1 103 ? -6.960 4.832 13.285 1.00 97.62 103 ASP A N 1
ATOM 783 C CA . ASP A 1 103 ? -8.006 5.315 14.201 1.00 97.62 103 ASP A CA 1
ATOM 784 C C . ASP A 1 103 ? -8.488 4.212 15.161 1.00 97.62 103 ASP A C 1
ATOM 786 O O . ASP A 1 103 ? -8.945 4.501 16.265 1.00 97.62 103 ASP A O 1
ATOM 790 N N . ALA A 1 104 ? -8.443 2.952 14.718 1.00 97.44 104 ALA A N 1
ATOM 791 C CA . ALA A 1 104 ? -8.859 1.786 15.491 1.00 97.44 104 ALA A CA 1
ATOM 792 C C . ALA A 1 104 ? -7.709 1.146 16.291 1.00 97.44 104 ALA A C 1
ATOM 794 O O . ALA A 1 104 ? -7.913 0.101 16.906 1.00 97.44 104 ALA A O 1
ATOM 795 N N . GLY A 1 105 ? -6.502 1.720 16.243 1.00 96.56 105 GLY A N 1
ATOM 796 C CA . GLY A 1 105 ? -5.287 1.131 16.814 1.00 96.56 105 GLY A CA 1
ATOM 797 C C . GLY A 1 105 ? -4.770 -0.098 16.056 1.00 96.56 105 GLY A C 1
ATOM 798 O O . GLY A 1 105 ? -3.951 -0.843 16.592 1.00 96.56 105 GLY A O 1
ATOM 799 N N . GLY A 1 106 ? -5.259 -0.342 14.837 1.00 96.00 106 GLY A N 1
ATOM 800 C CA . GLY A 1 106 ? -4.787 -1.421 13.974 1.00 96.00 106 GLY A CA 1
ATOM 801 C C . GLY A 1 106 ? -3.544 -1.036 13.181 1.00 96.00 106 GLY A C 1
ATOM 802 O O . GLY A 1 106 ? -3.194 0.136 13.056 1.00 96.00 106 GLY A O 1
ATOM 803 N N . ARG A 1 107 ? -2.888 -2.046 12.604 1.00 96.75 107 ARG A N 1
ATOM 804 C CA . ARG A 1 107 ? -1.661 -1.858 11.829 1.00 96.75 107 ARG A CA 1
ATOM 805 C C . ARG A 1 107 ? -1.959 -1.447 10.389 1.00 96.75 107 ARG A C 1
ATOM 807 O O . ARG A 1 107 ? -2.802 -2.052 9.724 1.00 96.75 107 ARG A O 1
ATOM 814 N N . SER A 1 108 ? -1.210 -0.469 9.895 1.00 97.56 108 SER A N 1
ATOM 815 C CA . SER A 1 108 ? -1.360 0.140 8.576 1.00 97.56 108 SER A CA 1
ATOM 816 C C . SER A 1 108 ? -0.061 0.050 7.768 1.00 97.56 108 SER A C 1
ATOM 818 O O . SER A 1 108 ? 1.005 0.484 8.212 1.00 97.56 108 SER A O 1
ATOM 820 N N . VAL A 1 109 ? -0.136 -0.525 6.566 1.00 97.69 109 VAL A N 1
ATOM 821 C CA . VAL A 1 109 ? 1.007 -0.756 5.671 1.00 97.69 109 VAL A CA 1
ATOM 822 C C . VAL A 1 109 ? 0.780 -0.088 4.317 1.00 97.69 109 VAL A C 1
ATOM 824 O O . VAL A 1 109 ? -0.294 -0.182 3.722 1.00 97.69 109 VAL A O 1
ATOM 827 N N . GLY A 1 110 ? 1.820 0.560 3.802 1.00 96.50 110 GLY A N 1
ATOM 828 C CA . GLY A 1 110 ? 1.827 1.208 2.499 1.00 96.50 110 GLY A CA 1
ATOM 829 C C . GLY A 1 110 ? 2.857 0.581 1.570 1.00 96.50 110 GLY A C 1
ATOM 830 O O . GLY A 1 110 ? 4.048 0.554 1.870 1.00 96.50 110 GLY A O 1
ATOM 831 N N . CYS A 1 111 ? 2.412 0.110 0.411 1.00 95.62 111 CYS A N 1
ATOM 832 C CA . CYS A 1 111 ? 3.268 -0.337 -0.681 1.00 95.62 111 CYS A CA 1
ATOM 833 C C . CYS A 1 111 ? 3.294 0.745 -1.766 1.00 95.62 111 CYS A C 1
ATOM 835 O O . CYS A 1 111 ? 2.462 0.739 -2.681 1.00 95.62 111 CYS A O 1
ATOM 837 N N . ASN A 1 112 ? 4.227 1.685 -1.649 1.00 93.69 112 ASN A N 1
ATOM 838 C CA . ASN A 1 112 ? 4.378 2.821 -2.552 1.00 93.69 112 ASN A CA 1
ATOM 839 C C . ASN A 1 112 ? 5.155 2.446 -3.823 1.00 93.69 112 ASN A C 1
ATOM 841 O O . ASN A 1 112 ? 5.998 1.553 -3.802 1.00 93.69 112 ASN A O 1
ATOM 845 N N . ILE A 1 113 ? 4.889 3.132 -4.932 1.00 91.88 113 ILE A N 1
ATOM 846 C CA . ILE A 1 113 ? 5.655 2.991 -6.176 1.00 91.88 113 ILE A CA 1
ATOM 847 C C . ILE A 1 113 ? 6.380 4.305 -6.469 1.00 91.88 113 ILE A C 1
ATOM 849 O O . ILE A 1 113 ? 5.772 5.372 -6.431 1.00 91.88 113 ILE A O 1
ATOM 853 N N . GLU A 1 114 ? 7.671 4.228 -6.773 1.00 86.69 114 GLU A N 1
ATOM 854 C CA . GLU A 1 114 ? 8.468 5.373 -7.201 1.00 86.69 114 GLU A CA 1
ATOM 855 C C . GLU A 1 114 ? 7.974 5.843 -8.581 1.00 86.69 114 GLU A C 1
ATOM 857 O O . GLU A 1 114 ? 8.060 5.124 -9.578 1.00 86.69 114 GLU A O 1
ATOM 862 N N . LEU A 1 115 ? 7.412 7.054 -8.636 1.00 81.31 115 LEU A N 1
ATOM 863 C CA . LEU A 1 115 ? 6.914 7.680 -9.863 1.00 81.31 115 LEU A CA 1
ATOM 864 C C . LEU A 1 115 ? 7.792 8.879 -10.259 1.00 81.31 115 LEU A C 1
ATOM 866 O O . LEU A 1 115 ? 8.384 9.513 -9.389 1.00 81.31 115 LEU A O 1
ATOM 870 N N . PRO A 1 116 ? 7.842 9.257 -11.555 1.00 71.69 116 PRO A N 1
ATOM 871 C CA . PRO A 1 116 ? 8.619 10.414 -12.015 1.00 71.69 116 PRO A CA 1
ATOM 872 C C . PRO A 1 116 ? 8.171 11.748 -11.409 1.00 71.69 116 PRO A C 1
ATOM 874 O O . PRO A 1 116 ? 8.974 12.668 -11.293 1.00 71.69 116 PRO A O 1
ATOM 877 N N . VAL A 1 117 ? 6.884 11.845 -11.069 1.00 73.25 117 VAL A N 1
ATOM 878 C CA . VAL A 1 117 ? 6.317 12.928 -10.269 1.00 73.25 117 VAL A CA 1
ATOM 879 C C . VAL A 1 117 ? 6.001 12.313 -8.918 1.00 73.25 117 VAL A C 1
ATOM 881 O O . VAL A 1 117 ? 5.108 11.470 -8.816 1.00 73.25 117 VAL A O 1
ATOM 884 N N . GLU A 1 118 ? 6.801 12.678 -7.924 1.00 57.50 118 GLU A N 1
ATOM 885 C CA . GLU A 1 118 ? 6.765 12.078 -6.600 1.00 57.50 118 GLU A CA 1
ATOM 886 C C . GLU A 1 118 ? 5.398 12.318 -5.949 1.00 57.50 118 GLU A C 1
ATOM 888 O O . GLU A 1 118 ? 4.961 13.454 -5.762 1.00 57.50 118 GLU A O 1
ATOM 893 N N . GLN A 1 119 ? 4.697 11.226 -5.645 1.00 67.44 119 GLN A N 1
ATOM 894 C CA . GLN A 1 119 ? 3.527 11.259 -4.781 1.00 67.44 119 GLN A CA 1
ATOM 895 C C . GLN A 1 119 ? 4.025 10.986 -3.370 1.00 67.44 119 GLN A C 1
ATOM 897 O O . GLN A 1 119 ? 4.548 9.904 -3.102 1.00 67.44 119 GLN A O 1
ATOM 902 N N . ALA A 1 120 ? 3.893 11.973 -2.484 1.00 82.00 120 ALA A N 1
ATOM 903 C CA . ALA A 1 120 ? 4.206 11.768 -1.081 1.00 82.00 120 ALA A CA 1
ATOM 904 C C . ALA A 1 120 ? 3.306 10.643 -0.531 1.00 82.00 120 ALA A C 1
ATOM 906 O O . ALA A 1 120 ? 2.091 10.669 -0.775 1.00 82.00 120 ALA A O 1
ATOM 907 N N . PRO A 1 121 ? 3.873 9.650 0.176 1.00 90.69 121 PRO A N 1
ATOM 908 C CA . PRO A 1 121 ? 3.074 8.633 0.836 1.00 90.69 121 PRO A CA 1
ATOM 909 C C . PRO A 1 121 ? 2.170 9.297 1.877 1.00 90.69 121 PRO A C 1
ATOM 911 O O . PRO A 1 121 ? 2.541 10.296 2.497 1.00 90.69 121 PRO A O 1
ATOM 914 N N . ASN A 1 122 ? 0.973 8.748 2.063 1.00 92.38 122 ASN A N 1
ATOM 915 C CA . ASN A 1 122 ? 0.038 9.289 3.039 1.00 92.38 122 ASN A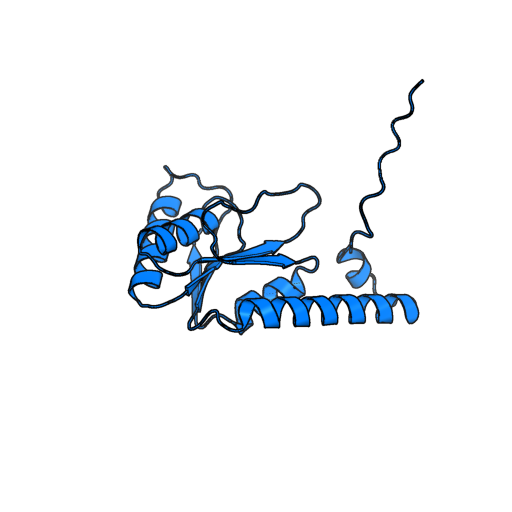 CA 1
ATOM 916 C C . ASN A 1 122 ? 0.582 9.153 4.480 1.00 92.38 122 ASN A C 1
ATOM 918 O O . ASN A 1 122 ? 1.376 8.249 4.754 1.00 92.38 122 ASN A O 1
ATOM 922 N N . PRO A 1 123 ? 0.182 10.035 5.415 1.00 94.94 123 PRO A N 1
ATOM 923 C CA . PRO A 1 123 ? 0.798 10.095 6.742 1.00 94.94 123 PRO A CA 1
ATOM 924 C C . PRO A 1 123 ? 0.340 8.980 7.697 1.00 94.94 123 PRO A C 1
ATOM 926 O O . PRO A 1 123 ? 0.861 8.887 8.805 1.00 94.94 123 PRO A O 1
ATOM 929 N N . TYR A 1 124 ? -0.615 8.133 7.301 1.00 96.88 124 TYR A N 1
ATOM 930 C CA . TYR A 1 124 ? -1.255 7.150 8.180 1.00 96.88 124 TYR A CA 1
ATOM 931 C C . TYR A 1 124 ? -0.667 5.744 8.010 1.00 96.88 124 TYR A C 1
ATOM 933 O O . TYR A 1 124 ? -1.395 4.756 7.899 1.00 96.88 124 TYR A O 1
ATOM 941 N N . LEU A 1 125 ? 0.661 5.638 7.950 1.00 96.31 125 LEU A N 1
ATOM 942 C CA . LEU A 1 125 ? 1.377 4.389 7.686 1.00 96.31 125 LEU A CA 1
ATOM 943 C C . LEU A 1 125 ? 2.341 4.064 8.826 1.00 96.31 125 LEU A C 1
ATOM 945 O O . LEU A 1 125 ? 3.174 4.892 9.185 1.00 96.31 125 LEU A O 1
ATOM 949 N N . ASP A 1 126 ? 2.291 2.831 9.332 1.00 95.69 126 ASP A N 1
ATOM 950 C CA . ASP A 1 126 ? 3.274 2.333 10.307 1.00 95.69 126 ASP A CA 1
ATOM 951 C C . ASP A 1 126 ? 4.483 1.715 9.599 1.00 95.69 126 ASP A C 1
ATOM 953 O O . ASP A 1 126 ? 5.609 1.734 10.094 1.00 95.69 126 ASP A O 1
ATOM 957 N N . VAL A 1 127 ? 4.238 1.124 8.426 1.00 95.38 127 VAL A N 1
ATOM 958 C CA . VAL A 1 127 ? 5.258 0.501 7.584 1.00 95.38 127 VAL A CA 1
ATOM 959 C C . VAL A 1 127 ? 5.084 0.997 6.158 1.00 95.38 127 VAL A C 1
ATOM 961 O O . VAL A 1 127 ? 4.015 0.851 5.569 1.00 95.38 127 VAL A O 1
ATOM 964 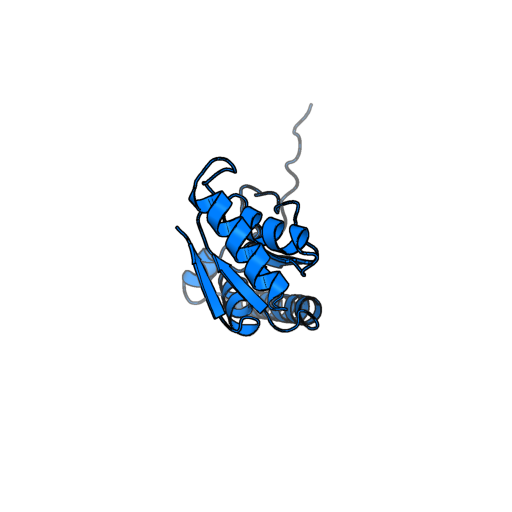N N . LEU A 1 128 ? 6.160 1.523 5.581 1.00 94.62 128 LEU A N 1
ATOM 965 C CA . LEU A 1 128 ? 6.223 1.941 4.186 1.00 94.62 128 LEU A CA 1
ATOM 966 C C . LEU A 1 128 ? 7.251 1.086 3.442 1.00 94.62 128 LEU A C 1
ATOM 968 O O . LEU A 1 128 ? 8.396 0.954 3.873 1.00 94.62 128 LEU A O 1
ATOM 972 N N . VAL A 1 129 ? 6.848 0.529 2.304 1.00 94.31 129 VAL A N 1
ATOM 973 C CA . VAL A 1 129 ? 7.731 -0.171 1.368 1.00 94.31 129 VAL A CA 1
ATOM 974 C C . VAL A 1 129 ? 7.681 0.560 0.036 1.00 94.31 129 VAL A C 1
ATOM 976 O O . VAL A 1 129 ? 6.607 0.690 -0.548 1.00 94.31 129 VAL A O 1
ATOM 979 N N . ASN A 1 130 ? 8.834 1.028 -0.437 1.00 92.44 130 ASN A N 1
ATOM 980 C CA . ASN A 1 130 ? 8.966 1.664 -1.743 1.00 92.44 130 ASN A CA 1
ATOM 981 C C . ASN A 1 130 ? 9.404 0.631 -2.780 1.00 92.44 130 ASN A C 1
ATOM 983 O O . ASN A 1 130 ? 10.341 -0.133 -2.546 1.00 92.44 130 ASN A O 1
ATOM 987 N N . PHE A 1 131 ? 8.712 0.624 -3.913 1.00 92.25 131 PHE A N 1
ATOM 988 C CA . PHE A 1 131 ? 9.008 -0.222 -5.058 1.00 92.25 131 PHE A CA 1
ATOM 989 C C . PHE A 1 131 ? 9.419 0.635 -6.250 1.00 92.25 131 PHE A C 1
ATOM 991 O O . PHE A 1 131 ? 8.868 1.709 -6.476 1.00 92.25 131 PHE A O 1
ATOM 998 N N . ARG A 1 132 ? 10.329 0.109 -7.055 1.00 89.44 132 ARG A N 1
ATOM 999 C CA . ARG A 1 132 ? 10.735 0.619 -8.366 1.00 89.44 132 ARG A CA 1
ATOM 1000 C C . ARG A 1 132 ? 10.002 -0.096 -9.487 1.00 89.44 132 ARG A C 1
ATOM 1002 O O . ARG A 1 132 ? 9.673 0.522 -10.494 1.00 89.44 132 ARG A O 1
ATOM 1009 N N . HIS A 1 133 ? 9.712 -1.384 -9.304 1.00 90.44 133 HIS A N 1
ATOM 1010 C CA . HIS A 1 133 ? 9.004 -2.191 -10.292 1.00 90.44 133 HIS A CA 1
ATOM 1011 C C . HIS A 1 133 ? 7.545 -2.411 -9.871 1.00 90.44 133 HIS A C 1
ATOM 1013 O O . HIS A 1 133 ? 7.242 -2.965 -8.808 1.00 90.44 133 HIS A O 1
ATOM 1019 N N . PHE A 1 134 ? 6.609 -2.030 -10.738 1.00 91.00 134 PHE A N 1
ATOM 1020 C CA . PHE A 1 134 ? 5.176 -2.231 -10.548 1.00 91.00 134 PHE A CA 1
ATOM 1021 C C . PHE A 1 134 ? 4.825 -3.702 -10.390 1.00 91.00 134 PHE A C 1
ATOM 1023 O O . PHE A 1 134 ? 3.940 -4.032 -9.599 1.00 91.00 134 PHE A O 1
ATOM 1030 N N . PHE A 1 135 ? 5.465 -4.595 -11.145 1.00 91.44 135 PHE A N 1
ATOM 1031 C CA . PHE A 1 135 ? 5.121 -6.012 -11.062 1.00 91.44 135 PHE A CA 1
ATOM 1032 C C . PHE A 1 135 ? 5.522 -6.617 -9.708 1.00 91.44 135 PHE A C 1
ATOM 1034 O O . PHE A 1 135 ? 4.741 -7.385 -9.149 1.00 91.44 135 PHE A O 1
ATOM 1041 N N . VAL A 1 136 ? 6.668 -6.225 -9.135 1.00 93.94 136 VAL A N 1
ATOM 1042 C CA . VAL A 1 136 ? 7.093 -6.681 -7.800 1.00 93.94 136 VAL A CA 1
ATOM 1043 C C . VAL A 1 136 ? 6.092 -6.207 -6.753 1.00 93.94 136 VAL A C 1
ATOM 1045 O O . VAL A 1 136 ? 5.570 -7.019 -5.988 1.00 93.94 136 VAL A O 1
ATOM 1048 N N . ARG A 1 137 ? 5.721 -4.922 -6.797 1.00 95.19 137 ARG A N 1
ATOM 1049 C CA . ARG A 1 137 ? 4.667 -4.359 -5.943 1.00 95.19 137 ARG A CA 1
ATOM 1050 C C . ARG A 1 137 ? 3.364 -5.155 -6.034 1.00 95.19 137 ARG A C 1
ATOM 1052 O O . ARG A 1 137 ? 2.800 -5.519 -5.007 1.00 95.19 137 ARG A O 1
ATOM 1059 N N . LYS A 1 138 ? 2.889 -5.450 -7.250 1.00 94.19 138 LYS A N 1
ATOM 1060 C CA . LYS A 1 138 ? 1.658 -6.231 -7.471 1.00 94.19 138 LYS A CA 1
ATOM 1061 C C . LYS A 1 138 ? 1.755 -7.617 -6.840 1.00 94.19 138 LYS A C 1
ATOM 1063 O O . LYS A 1 138 ? 0.834 -8.016 -6.137 1.00 94.19 138 LYS A O 1
ATOM 1068 N N . VAL A 1 139 ? 2.867 -8.324 -7.045 1.00 95.00 139 VAL A N 1
ATOM 1069 C CA . VAL A 1 139 ? 3.076 -9.659 -6.464 1.00 95.00 139 VAL A CA 1
ATOM 1070 C C . VAL A 1 139 ? 2.993 -9.610 -4.940 1.00 95.00 139 VAL A C 1
ATOM 1072 O O . VAL A 1 139 ? 2.377 -10.490 -4.344 1.00 95.00 139 VAL A O 1
ATOM 1075 N N . LEU A 1 140 ? 3.562 -8.590 -4.295 1.00 94.94 140 LEU A N 1
ATOM 1076 C CA . LEU A 1 140 ? 3.570 -8.518 -2.831 1.00 94.94 140 LEU A CA 1
ATOM 1077 C C . LEU A 1 140 ? 2.245 -8.091 -2.222 1.00 94.94 140 LEU A C 1
ATOM 1079 O O . LEU A 1 140 ? 1.861 -8.659 -1.200 1.00 94.94 140 LEU A O 1
ATOM 1083 N N . LEU A 1 141 ? 1.519 -7.188 -2.881 1.00 94.19 141 LEU A N 1
ATOM 1084 C CA . LEU A 1 141 ? 0.141 -6.872 -2.505 1.00 94.19 141 LEU A CA 1
ATOM 1085 C C . LEU A 1 141 ? -0.729 -8.136 -2.510 1.00 94.19 141 LEU A C 1
ATOM 1087 O O . LEU A 1 141 ? -1.570 -8.299 -1.632 1.00 94.19 141 LEU A O 1
ATOM 1091 N N . VAL A 1 142 ? -0.494 -9.064 -3.447 1.00 94.12 142 VAL A N 1
ATOM 1092 C CA . VAL A 1 142 ? -1.210 -10.347 -3.470 1.00 94.12 142 VAL A CA 1
ATOM 1093 C C . VAL A 1 142 ? -0.690 -11.335 -2.437 1.00 94.12 142 VAL A C 1
ATOM 1095 O O . VAL A 1 142 ? -1.475 -11.861 -1.659 1.00 94.12 142 VAL A O 1
ATOM 1098 N N . LYS A 1 143 ? 0.621 -11.576 -2.394 1.00 94.56 143 LYS A N 1
ATOM 1099 C CA . LYS A 1 143 ? 1.232 -12.608 -1.543 1.00 94.56 143 LYS A CA 1
ATOM 1100 C C . LYS A 1 143 ? 0.878 -12.456 -0.062 1.00 94.56 143 LYS A C 1
ATOM 1102 O O . LYS A 1 143 ? 0.701 -13.463 0.614 1.00 94.56 143 LYS A O 1
ATOM 1107 N N . TYR A 1 144 ? 0.847 -11.224 0.444 1.00 94.81 144 TYR A N 1
ATOM 1108 C CA . TYR A 1 144 ? 0.626 -10.961 1.867 1.00 94.81 144 TYR A CA 1
ATOM 1109 C C . TYR A 1 144 ? -0.848 -10.756 2.232 1.00 94.81 144 TYR A C 1
ATOM 1111 O O . TYR A 1 144 ? -1.152 -10.662 3.417 1.00 94.81 144 TYR A O 1
ATOM 1119 N N . SER A 1 145 ? -1.760 -10.723 1.257 1.00 94.56 145 SER A N 1
ATOM 1120 C CA . SER A 1 145 ? -3.181 -10.479 1.510 1.00 94.56 145 SER A CA 1
ATOM 1121 C C . SER A 1 145 ? -4.002 -11.760 1.519 1.00 94.56 145 SER A C 1
ATOM 1123 O O . SER A 1 145 ? -3.880 -12.596 0.629 1.00 94.56 145 SER A O 1
ATOM 1125 N N . TYR A 1 146 ? -4.918 -11.865 2.478 1.00 95.12 146 TYR A N 1
ATOM 1126 C CA . TYR A 1 146 ? -5.945 -12.912 2.519 1.00 95.12 146 TYR A CA 1
ATOM 1127 C C . TYR A 1 146 ? -7.170 -12.550 1.680 1.00 95.12 146 TYR A C 1
ATOM 1129 O O . TYR A 1 146 ? -7.868 -13.427 1.175 1.00 95.12 146 TYR A O 1
ATOM 1137 N N . ALA A 1 147 ? -7.442 -11.253 1.546 1.00 96.88 147 ALA A N 1
ATOM 1138 C CA . ALA A 1 147 ? -8.567 -10.729 0.793 1.00 96.88 147 ALA A CA 1
ATOM 1139 C C . ALA A 1 147 ? -8.228 -9.364 0.191 1.00 96.88 147 ALA A C 1
ATOM 1141 O O . ALA A 1 147 ? -7.298 -8.677 0.630 1.00 96.88 147 ALA A O 1
ATOM 1142 N N . PHE A 1 148 ? -9.037 -8.966 -0.789 1.00 97.62 148 PHE A N 1
ATOM 1143 C CA . PHE A 1 148 ? -9.015 -7.629 -1.362 1.00 97.62 148 PHE A CA 1
ATOM 1144 C C . PHE A 1 148 ? -10.353 -6.944 -1.171 1.00 97.62 148 PHE A C 1
ATOM 1146 O O . PHE A 1 148 ? -11.403 -7.541 -1.404 1.00 97.62 148 PHE A O 1
ATOM 1153 N N . VAL A 1 149 ? -10.297 -5.663 -0.824 1.00 97.81 149 VAL A N 1
ATOM 1154 C CA . VAL A 1 149 ? -11.449 -4.769 -0.894 1.00 97.81 149 VAL A CA 1
ATOM 1155 C C . VAL A 1 149 ? -11.156 -3.732 -1.965 1.00 97.81 149 VAL A C 1
ATOM 1157 O O . VAL A 1 149 ? -10.185 -2.984 -1.870 1.00 97.81 149 VAL A O 1
ATOM 1160 N N . VAL A 1 150 ? -11.977 -3.714 -3.011 1.00 97.56 150 VAL A N 1
ATOM 1161 C CA . VAL A 1 150 ? -11.823 -2.786 -4.133 1.00 97.56 150 VAL A CA 1
ATOM 1162 C C . VAL A 1 150 ? -12.945 -1.766 -4.064 1.00 97.56 150 VAL A C 1
ATOM 1164 O O . VAL A 1 150 ? -14.118 -2.097 -4.224 1.00 97.56 150 VAL A O 1
ATOM 1167 N N . LEU A 1 151 ? -12.561 -0.528 -3.793 1.00 96.50 151 LEU A N 1
ATOM 1168 C CA . LEU A 1 151 ? -13.436 0.631 -3.755 1.00 96.50 151 LEU A CA 1
ATOM 1169 C C . LEU A 1 151 ? -13.281 1.452 -5.048 1.00 96.50 151 LEU A C 1
ATOM 1171 O O . LEU A 1 151 ? -12.310 1.252 -5.784 1.00 96.50 151 LEU A O 1
ATOM 1175 N N . PRO A 1 152 ? -14.234 2.354 -5.345 1.00 93.25 152 PRO A N 1
ATOM 1176 C CA . PRO A 1 152 ? -14.202 3.174 -6.556 1.00 93.25 152 PRO A CA 1
ATOM 1177 C C . PRO A 1 152 ? -12.977 4.088 -6.682 1.00 93.25 152 PRO A C 1
ATOM 1179 O O . PRO A 1 152 ? -12.411 4.519 -5.649 1.00 93.25 152 PRO A O 1
#

Sequence (152 aa):
MDAATATEAPDRVDERRFLRGPQSRLSELRFAAGIFGEFIAAFRTLHFVGPCVTVFGSARFGEEHRYYRLAREVGRALAQGGFTVMTGAGPGIMEAANRGAQDAGGRSVGCNIELPVEQAPNPYLDVLVNFRHFFVRKVLLVKYSYAFVVLP

Secondary structure (DSSP, 8-state):
---------S----HHHHTTS---HHHHHHHHHHHHHHHHHHHHHTTT--SEEEEE--TT--TTSHHHHHHHHHHHHHHHTTPEEEE-S-TTHHHHHHHHHHHTT--EEEEEE--SS--PPPS--SEEEEES-HHHHHHHHHHT-SEEEE--

Foldseek 3Di:
DDDPPDDDDPDQPDVVVVVPDDDDPVVVVVVVVVLVVLLVVVCVLCVPQPAAEEEAEDLPADPPDPLLQVLLCVLQVCLVVVHEYEYQQHHGSLLSSLNSNVVNVGAYEHEHEDDPPDGDGHPSHPYYRYDSDPVSSVVVNPVRHPYYDYTD

Radius of gyration: 17.65 Å; chains: 1; bounding box: 46×45×43 Å

pLDDT: mean 87.94, std 17.09, range [30.02, 98.56]